Protein AF-A0A2P5K3Q6-F1 (afdb_monomer_lite)

Sequence (93 aa):
MKIVNDKIDIISTGLITIIIGLSVILFAYYISGFFTISDKVTVIQDKNSLIPGTIKSINIMLFGLLVAIIGFAIFLKNFINLSIDTLIQRLNH

Structure (mmCIF, N/CA/C/O backbone):
data_AF-A0A2P5K3Q6-F1
#
_entry.id   AF-A0A2P5K3Q6-F1
#
loop_
_atom_site.group_PDB
_atom_site.id
_atom_site.type_symbol
_atom_site.label_atom_id
_atom_site.label_alt_id
_atom_site.label_comp_id
_atom_site.label_asym_id
_atom_site.label_entity_id
_atom_site.label_seq_id
_atom_site.pdbx_PDB_ins_code
_atom_site.Cartn_x
_atom_site.Cartn_y
_atom_site.Cartn_z
_atom_site.occupancy
_atom_site.B_iso_or_equiv
_atom_site.auth_seq_id
_atom_site.auth_comp_id
_atom_site.auth_asym_id
_atom_site.auth_atom_id
_atom_site.pdbx_PDB_model_num
ATOM 1 N N . MET A 1 1 ? 2.469 2.776 -29.938 1.00 50.00 1 MET A N 1
ATOM 2 C CA . MET A 1 1 ? 1.972 3.755 -28.941 1.00 50.00 1 MET A CA 1
ATOM 3 C C . MET A 1 1 ? 1.333 3.094 -27.716 1.00 50.00 1 MET A C 1
ATOM 5 O O . MET A 1 1 ? 1.661 3.497 -26.614 1.00 50.00 1 MET A O 1
ATOM 9 N N . LYS A 1 2 ? 0.514 2.039 -27.874 1.00 45.66 2 LYS A N 1
ATOM 10 C CA . LYS A 1 2 ? -0.163 1.321 -26.768 1.00 45.66 2 LYS A CA 1
ATOM 11 C C . LYS A 1 2 ? 0.777 0.784 -25.665 1.00 45.66 2 LYS A C 1
ATOM 13 O O . LYS A 1 2 ? 0.564 1.058 -24.497 1.00 45.66 2 LYS A O 1
ATOM 18 N N . ILE A 1 3 ? 1.891 0.157 -26.059 1.00 54.91 3 ILE A N 1
ATOM 19 C CA . ILE A 1 3 ? 2.874 -0.463 -25.141 1.00 54.91 3 ILE A CA 1
ATOM 20 C C . ILE A 1 3 ? 3.549 0.557 -24.200 1.00 54.91 3 ILE A C 1
ATOM 22 O O . ILE A 1 3 ? 3.939 0.212 -23.089 1.00 54.91 3 ILE A O 1
ATOM 26 N N . VAL A 1 4 ? 3.703 1.815 -24.632 1.00 56.09 4 VAL A N 1
ATOM 27 C CA . VAL A 1 4 ? 4.304 2.878 -23.805 1.00 56.09 4 VAL A CA 1
ATOM 28 C C . VAL A 1 4 ? 3.304 3.366 -22.754 1.00 56.09 4 VAL A C 1
ATOM 30 O O . VAL A 1 4 ? 3.683 3.526 -21.597 1.00 56.09 4 VAL A O 1
ATOM 33 N N . ASN A 1 5 ? 2.029 3.517 -23.127 1.00 59.62 5 ASN A N 1
ATOM 34 C CA . ASN A 1 5 ? 0.968 3.878 -22.185 1.00 59.62 5 ASN A CA 1
ATOM 35 C C . ASN A 1 5 ? 0.745 2.785 -21.135 1.00 59.62 5 ASN A C 1
ATOM 37 O O . ASN A 1 5 ? 0.712 3.102 -19.952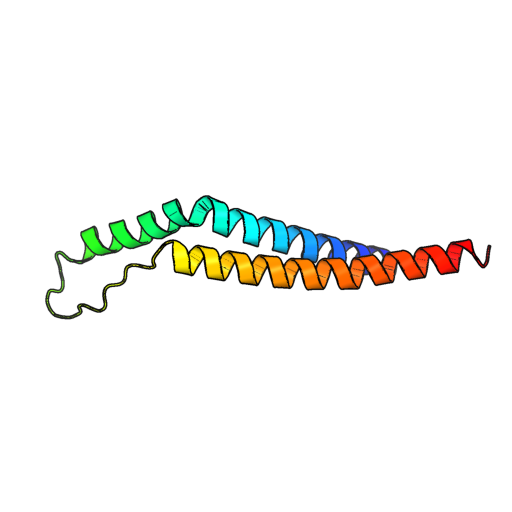 1.00 59.62 5 ASN A O 1
ATOM 41 N N . ASP A 1 6 ? 0.723 1.509 -21.535 1.00 60.91 6 ASP A N 1
ATOM 42 C CA . ASP A 1 6 ? 0.529 0.395 -20.596 1.00 60.91 6 ASP A CA 1
ATOM 43 C C . ASP A 1 6 ? 1.646 0.345 -19.527 1.00 60.91 6 ASP A C 1
ATOM 45 O O . ASP A 1 6 ? 1.391 0.072 -18.355 1.00 60.91 6 ASP A O 1
ATOM 49 N N . LYS A 1 7 ? 2.898 0.665 -19.895 1.00 61.12 7 LYS A N 1
ATOM 50 C CA . LYS A 1 7 ? 4.022 0.737 -18.940 1.00 61.12 7 LYS A CA 1
ATOM 51 C C . LYS A 1 7 ? 3.884 1.907 -17.957 1.00 61.12 7 LYS A C 1
ATOM 53 O O . LYS A 1 7 ? 4.202 1.749 -16.779 1.00 61.12 7 LYS A O 1
ATOM 58 N N . ILE A 1 8 ? 3.408 3.063 -18.422 1.00 63.81 8 ILE A N 1
ATOM 59 C CA . ILE A 1 8 ? 3.186 4.257 -17.588 1.00 63.81 8 ILE A CA 1
ATOM 60 C C . ILE A 1 8 ? 2.003 4.041 -16.630 1.00 63.81 8 ILE A C 1
ATOM 62 O O . ILE A 1 8 ? 2.087 4.409 -15.454 1.00 63.81 8 ILE A O 1
ATOM 66 N N . ASP A 1 9 ? 0.943 3.377 -17.089 1.00 71.38 9 ASP A N 1
ATOM 67 C CA . ASP A 1 9 ? -0.234 3.050 -16.279 1.00 71.38 9 ASP A CA 1
ATOM 68 C C . ASP A 1 9 ? 0.114 2.099 -15.129 1.00 71.38 9 ASP A C 1
ATOM 70 O O . ASP A 1 9 ? -0.351 2.280 -14.001 1.00 71.38 9 ASP A O 1
ATOM 74 N N . ILE A 1 10 ? 1.003 1.129 -15.357 1.00 72.88 10 ILE A N 1
ATOM 75 C CA . ILE A 1 10 ? 1.440 0.197 -14.309 1.00 72.88 10 ILE A CA 1
ATOM 76 C C . ILE A 1 10 ? 2.313 0.903 -13.253 1.00 72.88 10 ILE A C 1
ATOM 78 O O . ILE A 1 10 ? 2.157 0.646 -12.056 1.00 72.88 10 ILE A O 1
ATOM 82 N N . ILE A 1 11 ? 3.202 1.823 -13.651 1.00 75.81 11 ILE A N 1
ATOM 83 C CA . ILE A 1 11 ? 3.984 2.640 -12.698 1.00 75.81 11 ILE A CA 1
ATOM 84 C C . ILE A 1 11 ? 3.044 3.504 -11.851 1.00 75.81 11 ILE A C 1
ATOM 86 O O . ILE A 1 11 ? 3.166 3.547 -10.624 1.00 75.81 11 ILE A O 1
ATOM 90 N N . SER A 1 12 ? 2.067 4.138 -12.501 1.00 82.75 12 SER A N 1
ATOM 91 C CA . SER A 1 12 ? 1.050 4.963 -11.845 1.00 82.75 12 SER A CA 1
ATOM 92 C C . SER A 1 12 ? 0.188 4.139 -10.885 1.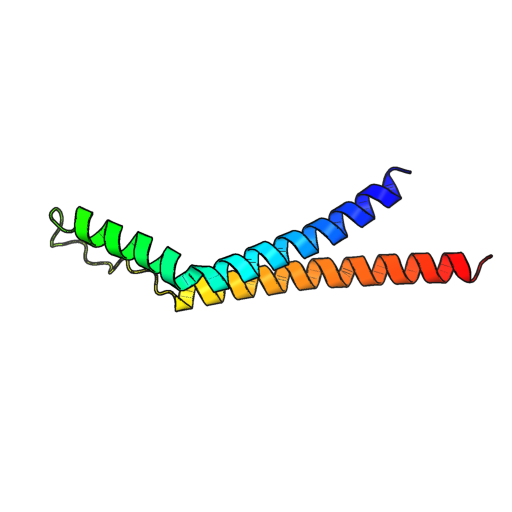00 82.75 12 SER A C 1
ATOM 94 O O . SER A 1 12 ? -0.095 4.582 -9.775 1.00 82.75 12 SER A O 1
ATOM 96 N N . THR A 1 13 ? -0.141 2.897 -11.246 1.00 86.69 13 THR A N 1
ATOM 97 C CA . THR A 1 13 ? -0.857 1.945 -10.381 1.00 86.69 13 THR A CA 1
ATOM 98 C C . THR A 1 13 ? -0.061 1.621 -9.110 1.00 86.69 13 TH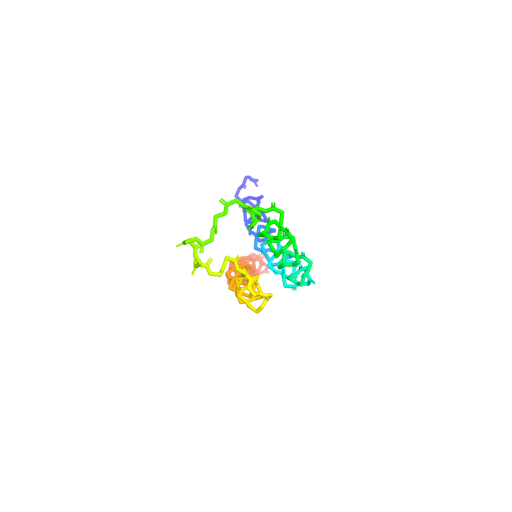R A C 1
ATOM 100 O O . THR A 1 13 ? -0.628 1.590 -8.015 1.00 86.69 13 THR A O 1
ATOM 103 N N . GLY A 1 14 ? 1.260 1.438 -9.224 1.00 87.62 14 GLY A N 1
ATOM 104 C CA . GLY A 1 14 ? 2.148 1.255 -8.071 1.00 87.62 14 GLY A CA 1
ATOM 105 C C . GLY A 1 14 ? 2.127 2.459 -7.125 1.00 87.62 14 GLY A C 1
ATOM 106 O O . GLY A 1 14 ? 1.920 2.292 -5.924 1.00 87.62 14 GLY A O 1
ATOM 107 N N . LEU A 1 15 ? 2.239 3.677 -7.667 1.00 90.12 15 LEU A N 1
ATOM 108 C CA . LEU A 1 15 ? 2.152 4.924 -6.892 1.00 90.12 15 LEU A CA 1
ATOM 109 C C . LEU A 1 15 ? 0.802 5.090 -6.188 1.00 90.12 15 LEU A C 1
ATOM 111 O O . LEU A 1 15 ? 0.765 5.391 -4.996 1.00 90.12 15 LEU A O 1
ATOM 115 N N . ILE A 1 16 ? -0.304 4.853 -6.896 1.00 93.19 16 ILE A N 1
ATOM 116 C CA . ILE A 1 16 ? -1.656 4.930 -6.327 1.00 93.19 16 ILE A CA 1
ATOM 117 C C . ILE A 1 16 ? -1.803 3.941 -5.164 1.00 93.19 16 ILE A C 1
ATOM 119 O O . ILE A 1 16 ? -2.315 4.300 -4.106 1.00 93.19 16 ILE A O 1
ATOM 123 N N . THR A 1 17 ? -1.291 2.720 -5.320 1.00 92.75 17 THR A N 1
ATOM 124 C CA . THR A 1 17 ? -1.328 1.693 -4.267 1.00 92.75 17 THR A CA 1
ATOM 125 C C . THR A 1 17 ? -0.546 2.126 -3.022 1.00 92.75 17 THR A C 1
ATOM 127 O O . THR A 1 17 ? -1.022 1.935 -1.902 1.00 92.75 17 THR A O 1
ATOM 130 N N . ILE A 1 18 ? 0.615 2.771 -3.194 1.00 94.25 18 ILE A N 1
ATOM 131 C CA . ILE A 1 18 ? 1.390 3.341 -2.078 1.00 94.25 18 ILE A CA 1
ATOM 132 C C . ILE A 1 18 ? 0.581 4.423 -1.357 1.00 94.25 18 ILE A C 1
ATOM 134 O O . ILE A 1 18 ? 0.484 4.398 -0.131 1.00 94.25 18 ILE A O 1
ATOM 138 N N . ILE A 1 19 ? -0.029 5.350 -2.104 1.00 94.69 19 ILE A N 1
ATOM 139 C CA . ILE A 1 19 ? -0.842 6.440 -1.542 1.00 94.69 19 ILE A CA 1
ATOM 140 C C . ILE A 1 19 ? -2.016 5.878 -0.733 1.00 94.69 19 ILE A C 1
ATOM 142 O O . ILE A 1 19 ? -2.280 6.350 0.375 1.00 94.69 19 ILE A O 1
ATOM 146 N N . ILE A 1 20 ? -2.693 4.848 -1.249 1.00 94.38 20 ILE A N 1
ATOM 147 C CA . ILE A 1 20 ? -3.768 4.151 -0.533 1.00 94.38 20 ILE A CA 1
ATOM 148 C C . ILE A 1 20 ? -3.232 3.537 0.766 1.00 94.38 20 ILE A C 1
ATOM 150 O O . ILE A 1 20 ? -3.800 3.791 1.826 1.00 94.38 20 ILE A O 1
ATOM 154 N N . GLY A 1 21 ? -2.123 2.791 0.718 1.00 93.44 21 GLY A N 1
ATOM 155 C CA . GLY A 1 21 ? -1.525 2.177 1.909 1.00 93.44 21 GLY A CA 1
ATOM 156 C C . GLY A 1 21 ? -1.153 3.203 2.986 1.00 93.44 21 GLY A C 1
ATOM 157 O O . GLY A 1 21 ? -1.517 3.042 4.150 1.00 93.44 21 GLY A O 1
ATOM 158 N N . LEU A 1 22 ? -0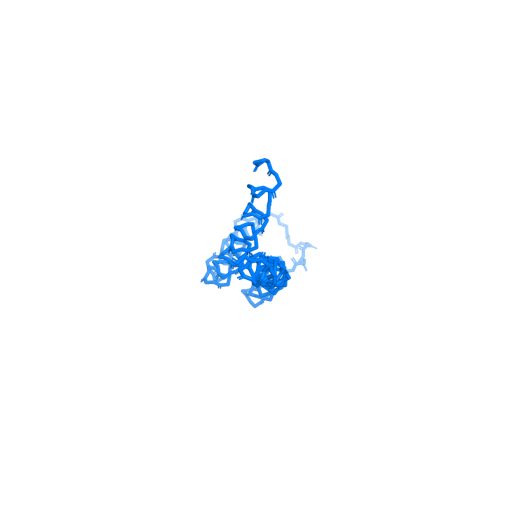.510 4.307 2.595 1.00 95.06 22 LEU A N 1
ATOM 159 C CA . LEU A 1 22 ? -0.152 5.398 3.508 1.00 95.06 22 LEU A CA 1
ATOM 160 C C . LEU A 1 22 ? -1.385 6.111 4.082 1.00 95.06 22 LEU A C 1
ATOM 162 O O . LEU A 1 22 ? -1.408 6.434 5.270 1.00 95.06 22 LEU A O 1
ATOM 166 N N . SER A 1 23 ? -2.427 6.311 3.272 1.00 94.38 23 SER A N 1
ATOM 167 C CA . SER A 1 23 ? -3.690 6.900 3.733 1.00 94.38 23 SER A CA 1
ATOM 168 C C . SER A 1 23 ? -4.360 6.007 4.776 1.00 94.38 23 SER A C 1
ATOM 170 O O . SER A 1 23 ? -4.800 6.492 5.814 1.00 94.38 23 SER A O 1
ATOM 172 N N . VAL A 1 24 ? -4.377 4.689 4.558 1.00 93.19 24 VAL A N 1
ATOM 173 C CA . VAL A 1 24 ? -4.910 3.724 5.531 1.00 93.19 24 VAL A CA 1
ATOM 174 C C . VAL A 1 24 ? -4.160 3.801 6.862 1.00 93.19 24 VAL A C 1
ATOM 176 O O . VAL A 1 24 ? -4.799 3.770 7.912 1.00 93.19 24 VAL A O 1
ATOM 179 N N . ILE A 1 25 ? -2.832 3.958 6.843 1.00 92.75 25 ILE A N 1
ATOM 180 C CA . ILE A 1 25 ? -2.037 4.149 8.067 1.00 92.75 25 ILE A CA 1
ATOM 181 C C . ILE A 1 25 ? -2.428 5.456 8.769 1.00 92.75 25 ILE A C 1
ATOM 183 O O . ILE A 1 25 ? -2.681 5.443 9.973 1.00 92.75 25 ILE A O 1
ATOM 187 N N . LEU A 1 26 ? -2.512 6.567 8.028 1.00 94.00 26 LEU A N 1
ATOM 188 C CA . LEU A 1 26 ? -2.846 7.886 8.577 1.00 94.00 26 LEU A CA 1
ATOM 189 C C . LEU A 1 26 ? -4.231 7.896 9.240 1.00 94.00 26 LEU A C 1
ATOM 191 O O . LEU A 1 26 ? -4.411 8.467 10.315 1.00 94.00 26 LEU A O 1
ATOM 195 N N . PHE A 1 27 ? -5.205 7.228 8.620 1.00 91.88 27 PHE A N 1
ATOM 196 C CA . PHE A 1 27 ? -6.581 7.164 9.107 1.00 91.88 27 PHE A CA 1
ATOM 197 C C . PHE A 1 27 ? -6.868 5.961 10.014 1.00 91.88 27 PHE A C 1
ATOM 199 O O . PHE A 1 27 ? -7.998 5.816 10.480 1.00 91.88 27 PHE A O 1
ATOM 206 N N . ALA A 1 28 ? -5.875 5.127 10.335 1.00 88.56 28 ALA A N 1
ATOM 207 C CA . ALA A 1 28 ? -6.072 3.880 11.076 1.00 88.56 28 ALA A CA 1
ATOM 208 C C . ALA A 1 28 ? -6.797 4.068 12.418 1.00 88.56 28 ALA A C 1
ATOM 210 O O . ALA A 1 28 ? -7.635 3.246 12.791 1.00 88.56 28 ALA A O 1
ATOM 211 N N . TYR A 1 29 ? -6.515 5.166 13.127 1.00 84.75 29 TYR A N 1
ATOM 212 C CA . TYR A 1 29 ? -7.193 5.505 14.380 1.00 84.75 29 TYR A CA 1
ATOM 213 C C . TYR A 1 29 ? -8.688 5.795 14.179 1.00 84.75 29 TYR A C 1
ATOM 215 O O . TYR A 1 29 ? -9.525 5.264 14.906 1.00 84.75 29 TYR A O 1
ATOM 223 N N . TYR A 1 30 ? -9.035 6.583 13.159 1.00 85.50 30 TYR A N 1
ATOM 224 C CA . TYR A 1 30 ? -10.425 6.917 12.838 1.00 85.50 30 TYR A CA 1
ATOM 225 C C . TYR A 1 30 ? -11.203 5.695 12.346 1.00 85.50 30 TYR A C 1
ATOM 227 O O . TYR A 1 30 ? -12.340 5.478 12.761 1.00 85.50 30 TYR A O 1
ATOM 235 N N . ILE A 1 31 ? -10.566 4.859 11.520 1.00 82.69 31 ILE A N 1
ATOM 236 C CA . ILE A 1 31 ? -11.148 3.606 11.029 1.00 82.69 31 ILE A CA 1
ATOM 237 C C . ILE A 1 31 ? -11.423 2.665 12.211 1.00 82.69 31 ILE A C 1
ATOM 239 O O . ILE A 1 31 ? -12.533 2.158 12.343 1.00 82.69 31 ILE A O 1
ATOM 243 N N . SER A 1 32 ? -10.460 2.487 13.123 1.00 82.12 32 SER A N 1
ATOM 244 C CA . SER A 1 32 ? -10.645 1.688 14.345 1.00 82.12 32 SER A CA 1
ATOM 245 C C . SER A 1 32 ? -11.784 2.221 15.227 1.00 82.12 32 SER A C 1
ATOM 247 O O . SER A 1 32 ? -12.593 1.445 15.747 1.00 82.12 32 SER A O 1
ATOM 249 N N . GLY A 1 33 ? -11.901 3.547 15.349 1.00 73.12 33 GLY A N 1
ATOM 250 C CA . GLY A 1 33 ? -12.992 4.206 16.066 1.00 73.12 33 GLY A CA 1
ATOM 251 C C . GLY A 1 33 ? -14.375 3.900 15.483 1.00 73.12 33 GLY A C 1
ATOM 252 O O . GLY A 1 33 ? -15.308 3.661 16.246 1.00 73.12 33 GLY A O 1
ATOM 253 N N . PHE A 1 34 ? -14.504 3.824 14.155 1.00 75.88 34 PHE A N 1
ATOM 254 C CA . PHE A 1 34 ? -15.764 3.485 13.481 1.00 75.88 34 PHE A CA 1
ATOM 255 C C . PHE A 1 34 ? -16.259 2.077 13.849 1.00 75.88 34 PHE A C 1
ATOM 257 O O . PHE A 1 34 ? -17.415 1.904 14.238 1.00 75.88 34 PHE A O 1
ATOM 264 N N . PHE A 1 35 ? -15.368 1.082 13.820 1.00 69.25 35 PHE A N 1
ATOM 265 C CA . PHE A 1 35 ? -15.704 -0.292 14.214 1.00 69.25 35 PHE A CA 1
ATOM 266 C C . PHE A 1 35 ? -16.019 -0.404 15.713 1.00 69.25 35 PHE A C 1
ATOM 268 O O . PHE A 1 35 ? -16.959 -1.089 16.102 1.00 69.25 35 PHE A O 1
ATOM 275 N N . THR A 1 36 ? -15.308 0.351 16.555 1.00 62.78 36 THR A N 1
ATOM 276 C CA . THR A 1 36 ? -15.541 0.372 18.011 1.00 62.78 36 THR A CA 1
ATOM 277 C C . THR A 1 36 ? -16.901 0.981 18.388 1.00 62.78 36 THR A C 1
ATOM 279 O O . THR A 1 36 ? -17.528 0.555 19.358 1.00 62.78 36 THR A O 1
ATOM 282 N N . ILE A 1 37 ? -17.371 1.995 17.653 1.00 59.56 37 ILE A N 1
ATOM 283 C CA . ILE A 1 37 ? -18.688 2.614 17.879 1.00 59.56 37 ILE A CA 1
ATOM 284 C C . ILE A 1 37 ? -19.810 1.680 17.415 1.00 59.56 37 ILE A C 1
ATOM 286 O O . ILE A 1 37 ? -20.818 1.570 18.112 1.00 59.56 37 ILE A O 1
ATOM 290 N N . SER A 1 38 ? -19.615 0.980 16.292 1.00 55.81 38 SER A N 1
ATOM 291 C CA . SER A 1 38 ? -20.569 -0.017 15.791 1.00 55.81 38 SER A CA 1
ATOM 292 C C . SER A 1 38 ? -20.870 -1.078 16.849 1.00 55.81 38 SER A C 1
ATOM 294 O O . SER A 1 38 ? -22.039 -1.334 17.123 1.00 55.81 38 SER A O 1
ATOM 296 N N . ASP A 1 39 ? -19.837 -1.603 17.516 1.00 53.44 39 ASP A N 1
ATOM 297 C CA . ASP A 1 39 ? -20.001 -2.578 18.599 1.00 53.44 39 ASP A CA 1
ATOM 298 C C . ASP A 1 39 ? -20.798 -2.003 19.779 1.00 53.44 39 ASP A C 1
ATOM 300 O O . ASP A 1 39 ? -21.658 -2.669 20.336 1.00 53.44 39 ASP A O 1
ATOM 304 N N . LYS A 1 40 ? -20.607 -0.737 20.165 1.00 53.97 40 LYS A N 1
ATOM 305 C CA . LYS A 1 40 ? -21.375 -0.156 21.286 1.00 53.97 40 LYS A CA 1
ATOM 306 C C . LYS A 1 40 ? -22.866 0.009 20.983 1.00 53.97 40 LYS A C 1
ATOM 308 O O . LYS A 1 40 ? -23.672 -0.037 21.909 1.00 53.97 40 LYS A O 1
ATOM 313 N N . VAL A 1 41 ? -23.227 0.205 19.716 1.00 56.53 41 VAL A N 1
ATOM 314 C CA . VAL A 1 41 ? -24.627 0.317 19.282 1.00 56.53 41 VAL A CA 1
ATOM 315 C C . VAL A 1 41 ? -25.273 -1.069 19.151 1.00 56.53 41 VAL A C 1
ATOM 317 O O . VAL A 1 41 ? -26.454 -1.216 19.457 1.00 56.53 41 VAL A O 1
ATOM 320 N N . THR A 1 42 ? -24.511 -2.104 18.779 1.00 51.62 42 THR A N 1
ATOM 321 C CA . THR A 1 42 ? -25.007 -3.486 18.636 1.00 51.62 42 THR A CA 1
ATOM 322 C C . THR A 1 42 ? -24.945 -4.320 19.925 1.00 51.62 42 THR A C 1
ATOM 324 O O . THR A 1 42 ? -25.743 -5.240 20.091 1.00 51.62 42 THR A O 1
ATOM 327 N N . VAL A 1 43 ? -24.085 -3.985 20.895 1.00 50.22 43 VAL A N 1
ATOM 328 C CA . VAL A 1 43 ? -23.907 -4.731 22.167 1.00 50.22 43 VAL A CA 1
ATOM 329 C C . VAL A 1 43 ? -25.078 -4.562 23.154 1.00 50.22 43 VAL A C 1
ATOM 331 O O . VAL A 1 43 ? -25.144 -5.257 24.167 1.00 50.22 43 VAL A O 1
ATOM 334 N N . ILE A 1 44 ? -26.085 -3.736 22.846 1.00 52.12 44 ILE A N 1
ATOM 335 C CA . ILE A 1 44 ? -27.363 -3.779 23.582 1.00 52.12 44 ILE A CA 1
ATOM 336 C C . ILE A 1 44 ? -28.126 -5.096 23.297 1.00 52.12 44 ILE A C 1
ATOM 338 O O . ILE A 1 44 ? -29.006 -5.455 24.077 1.00 52.12 44 ILE A O 1
ATOM 342 N N . GLN A 1 45 ? -27.773 -5.864 22.252 1.00 50.44 45 GLN A N 1
ATOM 343 C CA . GLN A 1 45 ? -28.549 -7.039 21.830 1.00 50.44 45 GLN A CA 1
ATOM 344 C C . GLN A 1 45 ? -27.941 -8.429 22.042 1.00 50.44 45 GLN A C 1
ATOM 346 O O . GLN A 1 45 ? -28.708 -9.383 21.954 1.00 50.44 45 GLN A O 1
ATOM 351 N N . ASP A 1 46 ? -26.662 -8.614 22.383 1.00 48.47 46 ASP A N 1
ATOM 352 C CA . ASP A 1 46 ? -26.167 -9.989 22.563 1.00 48.47 46 ASP A CA 1
ATOM 353 C C . ASP A 1 46 ? -25.034 -10.114 23.588 1.00 48.47 46 ASP A C 1
ATOM 355 O O . ASP A 1 46 ? -23.868 -9.818 23.330 1.00 48.47 46 ASP A O 1
ATOM 359 N N . LYS A 1 47 ? -25.393 -10.554 24.799 1.00 48.38 47 LYS A N 1
ATOM 360 C CA . LYS A 1 47 ? -24.467 -10.743 25.926 1.00 48.38 47 LYS A CA 1
ATOM 361 C C . LYS A 1 47 ? -23.639 -12.033 25.839 1.00 48.38 47 LYS A C 1
ATOM 363 O O . LYS A 1 47 ? -22.770 -12.215 26.687 1.00 48.38 47 LYS A O 1
ATOM 368 N N . ASN A 1 48 ? -23.857 -12.896 24.839 1.00 48.88 48 ASN A N 1
ATOM 369 C CA . ASN A 1 48 ? -23.221 -14.220 24.786 1.00 48.88 48 ASN A CA 1
ATOM 370 C C . ASN A 1 48 ? -22.262 -14.438 23.600 1.00 48.88 48 ASN A C 1
ATOM 372 O O . ASN A 1 48 ? -21.617 -15.482 23.540 1.00 48.88 48 ASN A O 1
ATOM 376 N N . SER A 1 49 ? -22.091 -13.462 22.702 1.00 44.22 49 SER A N 1
ATOM 377 C CA . SER A 1 49 ? -21.159 -13.545 21.563 1.00 44.22 49 SER A CA 1
ATOM 378 C C . SER A 1 49 ? -20.002 -12.544 21.697 1.00 44.22 49 SER A C 1
ATOM 380 O O . SER A 1 49 ? -19.778 -11.689 20.842 1.00 44.22 49 SER A O 1
ATOM 382 N N . LEU A 1 50 ? -19.244 -12.628 22.793 1.00 48.28 50 LEU A N 1
ATOM 383 C CA . LEU A 1 50 ? -18.038 -11.821 23.012 1.00 48.28 50 LEU A CA 1
ATOM 384 C C . LEU A 1 50 ? -16.841 -12.394 22.234 1.00 48.28 50 LEU A C 1
ATOM 386 O O . LEU A 1 50 ? -15.867 -12.868 22.813 1.00 48.28 50 LEU A O 1
ATOM 390 N N . ILE A 1 51 ? -16.887 -12.303 20.905 1.00 50.25 51 ILE A N 1
ATOM 391 C CA . ILE A 1 51 ? -15.654 -12.047 20.157 1.00 50.25 51 ILE A CA 1
ATOM 392 C C . ILE A 1 51 ? -15.504 -10.528 20.231 1.00 50.25 51 ILE A C 1
ATOM 394 O O . ILE A 1 51 ? -16.349 -9.836 19.667 1.00 50.25 51 ILE A O 1
ATOM 398 N N . PRO A 1 52 ? -14.521 -9.967 20.955 1.00 47.66 52 PRO A N 1
ATOM 399 C CA . PRO A 1 52 ? -14.357 -8.523 20.992 1.00 47.66 52 PRO A CA 1
ATOM 400 C C . PRO A 1 52 ? -13.983 -8.060 19.577 1.00 47.66 52 PRO A C 1
ATOM 402 O O . PRO A 1 52 ? -12.828 -8.163 19.168 1.00 47.66 52 PRO A O 1
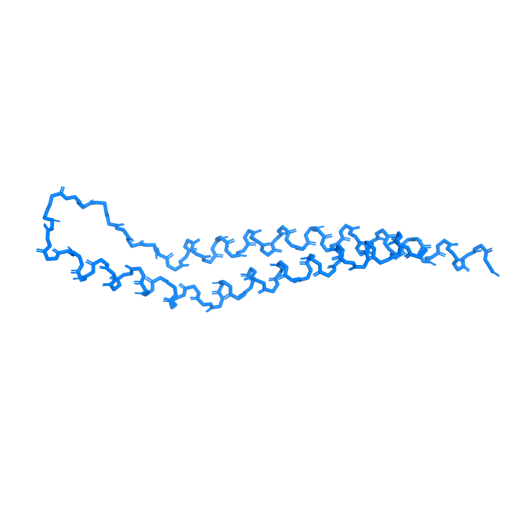ATOM 405 N N . GLY A 1 53 ? -14.975 -7.577 18.822 1.00 54.16 53 GLY A N 1
ATOM 406 C CA . GLY A 1 53 ? -14.897 -7.120 17.428 1.00 54.16 53 GLY A CA 1
ATOM 407 C C . GLY A 1 53 ? -14.095 -5.832 17.239 1.00 54.16 53 GLY A C 1
ATOM 408 O O . GLY A 1 53 ? -14.201 -5.149 16.224 1.00 54.16 53 GLY A O 1
ATOM 409 N N . THR A 1 54 ? -13.244 -5.487 18.205 1.00 59.91 54 THR A N 1
ATOM 410 C CA . THR A 1 54 ? -12.447 -4.271 18.179 1.00 59.91 54 THR A CA 1
ATOM 411 C C . THR A 1 54 ? -11.224 -4.484 17.294 1.00 59.91 54 THR A C 1
ATOM 413 O O . THR A 1 54 ? -10.171 -4.950 17.740 1.00 59.91 54 THR A O 1
ATOM 416 N N . ILE A 1 55 ? -11.341 -4.116 16.018 1.00 67.00 55 ILE A N 1
ATOM 417 C CA . ILE A 1 55 ? -10.179 -3.997 15.138 1.00 67.00 55 ILE A CA 1
ATOM 418 C C . ILE A 1 55 ? -9.295 -2.878 15.696 1.00 67.00 55 ILE A C 1
ATOM 420 O O . ILE A 1 55 ? -9.599 -1.694 15.552 1.00 67.00 55 ILE A O 1
ATOM 424 N N . LYS A 1 56 ? -8.196 -3.251 16.357 1.00 78.81 56 LYS A N 1
ATOM 425 C CA . LYS A 1 56 ? -7.228 -2.295 16.905 1.00 78.81 56 LYS A CA 1
ATOM 426 C C . LYS A 1 56 ? -6.577 -1.500 15.774 1.00 78.81 56 LYS A C 1
ATOM 428 O O . LYS A 1 56 ? -6.188 -2.086 14.762 1.00 78.81 56 LYS A O 1
ATOM 433 N N . SER A 1 57 ? -6.345 -0.205 15.989 1.00 82.56 57 SER A N 1
ATOM 434 C CA . SER A 1 57 ? -5.650 0.672 15.033 1.00 82.56 57 SER A CA 1
ATOM 435 C C . SER A 1 57 ? -4.325 0.080 14.552 1.00 82.56 57 SER A C 1
ATOM 437 O O . SER A 1 57 ? -4.011 0.174 13.372 1.00 82.56 57 SER A O 1
ATOM 439 N N . ILE A 1 58 ? -3.589 -0.616 15.429 1.00 84.94 58 ILE A N 1
ATOM 440 C CA . ILE A 1 58 ? -2.321 -1.269 15.075 1.00 84.94 58 ILE A CA 1
ATOM 441 C C . ILE A 1 58 ? -2.477 -2.323 13.968 1.00 84.94 58 ILE A C 1
ATOM 443 O O . ILE A 1 58 ? -1.635 -2.399 13.080 1.00 84.94 58 ILE A O 1
ATOM 447 N N . ASN A 1 59 ? -3.574 -3.086 13.957 1.00 87.06 59 ASN A N 1
ATOM 448 C CA . ASN A 1 59 ? -3.820 -4.097 12.926 1.00 87.06 59 ASN A CA 1
ATOM 449 C C . ASN A 1 59 ? -4.111 -3.435 11.570 1.00 87.06 59 ASN A C 1
ATOM 451 O O . ASN A 1 59 ? -3.659 -3.917 10.535 1.00 87.06 59 ASN A O 1
ATOM 455 N N . ILE A 1 60 ? -4.816 -2.300 11.579 1.00 87.62 60 ILE A N 1
ATOM 456 C CA . ILE A 1 60 ? -5.109 -1.511 10.374 1.00 87.62 60 ILE A CA 1
ATOM 457 C C . ILE A 1 60 ? -3.830 -0.851 9.847 1.00 87.62 60 ILE A C 1
ATOM 459 O O . ILE A 1 60 ? -3.591 -0.850 8.642 1.00 87.62 60 ILE A O 1
ATOM 463 N N . MET A 1 61 ? -2.970 -0.351 10.740 1.00 88.81 61 MET A N 1
ATOM 464 C CA . MET A 1 61 ? -1.657 0.184 10.368 1.00 88.81 61 MET A CA 1
ATOM 465 C C . MET A 1 61 ? -0.771 -0.891 9.732 1.00 88.81 61 MET A C 1
ATOM 467 O O . MET A 1 61 ? -0.153 -0.630 8.705 1.00 88.81 61 MET A O 1
ATOM 471 N N . LEU A 1 62 ? -0.735 -2.105 10.297 1.00 93.25 62 LEU A N 1
ATOM 472 C CA . LEU A 1 62 ? 0.005 -3.233 9.719 1.00 93.25 62 LEU A CA 1
ATOM 473 C C . LEU A 1 62 ? -0.522 -3.603 8.329 1.00 93.25 62 LEU A C 1
ATOM 475 O O . LEU A 1 62 ? 0.269 -3.822 7.413 1.00 93.25 62 LEU A O 1
ATOM 479 N N . PHE A 1 63 ? -1.842 -3.615 8.143 1.00 92.19 63 PHE A N 1
ATOM 480 C CA . PHE A 1 63 ? -2.444 -3.824 6.828 1.00 92.19 63 PHE A CA 1
ATOM 481 C C . PHE A 1 63 ? -2.037 -2.727 5.832 1.00 92.19 63 PHE A C 1
ATOM 483 O O . PHE A 1 63 ? -1.559 -3.035 4.741 1.00 92.19 63 PHE A O 1
ATOM 490 N N . GLY A 1 64 ? -2.152 -1.452 6.216 1.00 92.81 64 GLY A N 1
ATOM 491 C CA . GLY A 1 64 ? -1.731 -0.327 5.378 1.00 92.81 64 GLY A CA 1
ATOM 492 C C . GLY A 1 64 ? -0.242 -0.377 5.014 1.00 92.81 64 GLY A C 1
ATOM 493 O O . GLY A 1 64 ? 0.121 -0.096 3.872 1.00 92.81 64 GLY A O 1
ATOM 494 N N . LEU A 1 65 ? 0.614 -0.821 5.942 1.00 95.94 65 LEU A N 1
ATOM 495 C CA . LEU A 1 65 ? 2.042 -1.028 5.698 1.00 95.94 65 LEU A CA 1
ATOM 496 C C . LEU A 1 65 ? 2.286 -2.117 4.647 1.00 95.94 65 LEU A C 1
ATOM 498 O O . LEU A 1 65 ? 3.071 -1.906 3.726 1.00 95.94 65 LEU A O 1
ATOM 502 N N . LEU A 1 66 ? 1.595 -3.257 4.743 1.00 96.44 66 LEU A N 1
ATOM 503 C CA . LEU A 1 66 ? 1.698 -4.326 3.745 1.00 96.44 66 LEU A CA 1
ATOM 504 C C . LEU A 1 66 ? 1.256 -3.846 2.357 1.00 96.44 66 LEU A C 1
ATOM 506 O O . LEU A 1 66 ? 1.948 -4.102 1.372 1.00 96.44 66 LEU A O 1
ATOM 510 N N . VAL A 1 67 ? 0.152 -3.097 2.278 1.00 94.75 67 VAL A N 1
ATOM 511 C CA . VAL A 1 67 ? -0.329 -2.495 1.022 1.00 94.75 67 VAL A CA 1
ATOM 512 C C . VAL A 1 67 ? 0.713 -1.537 0.439 1.00 94.75 67 VAL A C 1
ATOM 514 O O . VAL A 1 67 ? 1.013 -1.610 -0.753 1.00 94.75 67 VAL A O 1
ATOM 517 N N . ALA A 1 68 ? 1.319 -0.685 1.270 1.00 94.25 68 ALA A N 1
ATOM 518 C CA . ALA A 1 68 ? 2.362 0.236 0.832 1.00 94.25 68 ALA A CA 1
ATOM 519 C C . ALA A 1 68 ? 3.611 -0.501 0.316 1.00 94.25 68 ALA A C 1
ATOM 521 O O . ALA A 1 68 ? 4.154 -0.117 -0.719 1.00 94.25 68 ALA A O 1
ATOM 522 N N . ILE A 1 69 ? 4.034 -1.588 0.974 1.00 95.75 69 ILE A N 1
ATOM 523 C CA . ILE A 1 69 ? 5.164 -2.425 0.531 1.00 95.75 69 ILE A CA 1
ATOM 524 C C . ILE A 1 69 ? 4.877 -3.057 -0.836 1.00 95.75 69 ILE A C 1
ATOM 526 O O . ILE A 1 69 ? 5.735 -3.027 -1.719 1.00 95.75 69 ILE A O 1
ATOM 530 N N . ILE A 1 70 ? 3.670 -3.593 -1.042 1.00 93.81 70 ILE A N 1
ATOM 531 C CA . ILE A 1 70 ? 3.265 -4.178 -2.330 1.00 93.81 70 ILE A CA 1
ATOM 532 C C . ILE A 1 70 ? 3.270 -3.106 -3.426 1.00 93.81 70 ILE A C 1
ATOM 534 O O . ILE A 1 70 ? 3.858 -3.314 -4.489 1.00 93.81 70 ILE A O 1
ATOM 538 N N . GLY A 1 71 ? 2.673 -1.941 -3.156 1.00 91.31 71 GLY A N 1
ATOM 539 C CA . GLY A 1 71 ? 2.680 -0.810 -4.083 1.00 91.31 71 GLY A CA 1
ATOM 540 C C . GLY A 1 71 ? 4.098 -0.359 -4.436 1.00 91.31 71 GLY A C 1
ATOM 541 O O . GLY A 1 71 ? 4.403 -0.139 -5.608 1.00 91.31 71 GLY A O 1
ATOM 542 N N . PHE A 1 72 ? 4.991 -0.311 -3.445 1.00 92.62 72 PHE A N 1
ATOM 543 C CA . PHE A 1 72 ? 6.396 0.038 -3.637 1.00 92.62 72 PHE A CA 1
ATOM 544 C C . PHE A 1 72 ? 7.140 -0.985 -4.495 1.00 92.62 72 PHE A C 1
ATOM 546 O O . PHE A 1 72 ? 7.862 -0.597 -5.410 1.00 92.62 72 PHE A O 1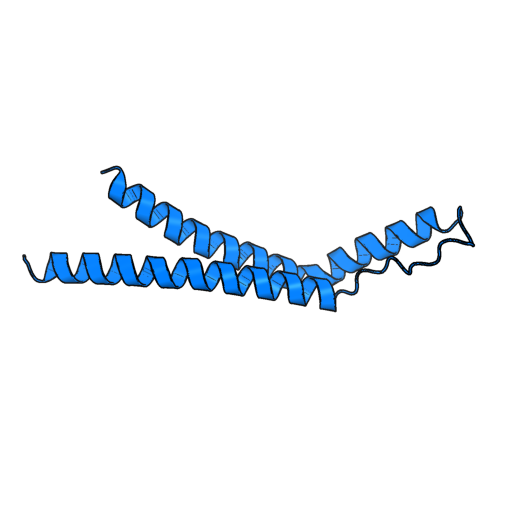
ATOM 553 N N . ALA A 1 73 ? 6.931 -2.284 -4.270 1.00 91.88 73 ALA A N 1
ATOM 554 C CA . ALA A 1 73 ? 7.542 -3.333 -5.083 1.00 91.88 73 ALA A CA 1
ATOM 555 C C . ALA A 1 73 ? 7.098 -3.255 -6.555 1.00 91.88 73 ALA A C 1
ATOM 557 O O . ALA A 1 73 ? 7.926 -3.364 -7.463 1.00 91.88 73 ALA A O 1
ATOM 558 N N . ILE A 1 74 ? 5.802 -3.016 -6.797 1.00 88.94 74 ILE A N 1
ATOM 559 C CA . ILE A 1 74 ? 5.255 -2.813 -8.146 1.00 88.94 74 ILE A CA 1
ATOM 560 C C . ILE A 1 74 ? 5.866 -1.559 -8.771 1.00 88.94 74 ILE A C 1
ATOM 562 O O . ILE A 1 74 ? 6.373 -1.621 -9.891 1.00 88.94 74 ILE A O 1
ATOM 566 N N . PHE A 1 75 ? 5.861 -0.433 -8.060 1.00 89.56 75 PHE A N 1
ATOM 567 C CA . PHE A 1 75 ? 6.433 0.816 -8.552 1.00 89.56 75 PHE A CA 1
ATOM 568 C C . PHE A 1 75 ? 7.910 0.650 -8.922 1.00 89.56 75 PHE A C 1
ATOM 570 O O . PHE A 1 75 ? 8.294 0.951 -10.049 1.00 89.56 75 PHE A O 1
ATOM 577 N N . LEU A 1 76 ? 8.721 0.102 -8.014 1.00 89.25 76 LEU A N 1
ATOM 578 C CA . LEU A 1 76 ? 10.162 -0.030 -8.189 1.00 89.25 76 LEU A CA 1
ATOM 579 C C . LEU A 1 76 ? 10.511 -0.925 -9.383 1.00 89.25 76 LEU A C 1
ATOM 581 O O . LEU A 1 76 ? 11.319 -0.534 -10.223 1.00 89.25 76 LEU A O 1
ATOM 585 N N . LYS A 1 77 ? 9.860 -2.091 -9.506 1.00 87.00 77 LYS A N 1
ATOM 586 C CA . LYS A 1 77 ? 10.067 -3.005 -10.640 1.00 87.00 77 LYS A CA 1
ATOM 587 C C . LYS A 1 77 ? 9.816 -2.301 -11.974 1.00 87.00 77 LYS A C 1
ATOM 589 O O . LYS A 1 77 ? 10.614 -2.414 -12.901 1.00 87.00 77 LYS A O 1
ATOM 594 N N . ASN A 1 78 ? 8.701 -1.584 -12.079 1.00 83.69 78 ASN A N 1
ATOM 595 C CA . ASN A 1 78 ? 8.307 -0.961 -13.339 1.00 83.69 78 ASN A CA 1
ATOM 596 C C . ASN A 1 78 ? 9.108 0.312 -13.635 1.00 83.69 78 ASN A C 1
ATOM 598 O O . ASN A 1 78 ? 9.457 0.554 -14.789 1.00 83.69 78 ASN A O 1
ATOM 602 N N . PHE A 1 79 ? 9.475 1.074 -12.605 1.00 83.69 79 PHE A N 1
ATOM 603 C CA . PHE A 1 79 ? 10.343 2.239 -12.731 1.00 83.69 79 PHE A CA 1
ATOM 604 C C . PHE A 1 79 ? 11.749 1.859 -13.217 1.00 83.69 79 PHE A C 1
ATOM 606 O O . PHE A 1 79 ? 12.281 2.507 -14.120 1.00 83.69 79 PHE A O 1
ATOM 613 N N . ILE A 1 80 ? 12.332 0.782 -12.676 1.00 85.06 80 ILE A N 1
ATOM 614 C CA . ILE A 1 80 ? 13.631 0.259 -13.126 1.00 85.06 80 ILE A CA 1
ATOM 615 C C . ILE A 1 80 ? 13.556 -0.166 -14.595 1.00 85.06 80 ILE A C 1
ATOM 617 O O . ILE A 1 80 ? 14.394 0.253 -15.390 1.00 85.06 80 ILE A O 1
ATOM 621 N N . ASN A 1 81 ? 12.531 -0.936 -14.975 1.00 81.94 81 ASN A N 1
ATOM 622 C CA . ASN A 1 81 ? 12.362 -1.390 -16.357 1.00 81.94 81 ASN A CA 1
ATOM 623 C C . ASN A 1 81 ? 12.243 -0.216 -17.339 1.00 81.94 81 ASN A C 1
ATOM 625 O O . ASN A 1 81 ? 12.925 -0.200 -18.360 1.00 81.94 81 ASN A O 1
ATOM 629 N N . LEU A 1 82 ? 11.432 0.797 -17.010 1.00 80.94 82 LEU A N 1
ATOM 630 C CA . LEU A 1 82 ? 11.299 1.993 -17.844 1.00 80.94 82 LEU A CA 1
ATOM 631 C C . LEU A 1 82 ? 12.622 2.766 -17.949 1.00 80.94 82 LEU A C 1
ATOM 633 O O . LEU A 1 82 ? 12.981 3.242 -19.026 1.00 80.94 82 LEU A O 1
ATOM 637 N N . SER A 1 83 ? 13.356 2.879 -16.842 1.00 80.44 83 SER A N 1
ATOM 638 C CA . SER A 1 83 ? 14.641 3.583 -16.806 1.00 80.44 83 SER A CA 1
ATOM 639 C C . SER A 1 83 ? 15.687 2.896 -17.688 1.00 80.44 83 SER A C 1
ATOM 641 O O . SER A 1 83 ? 16.385 3.573 -18.441 1.00 80.44 83 SER A O 1
ATOM 643 N N . ILE A 1 84 ? 15.761 1.561 -17.648 1.00 83.69 84 ILE A N 1
ATOM 644 C CA . ILE A 1 84 ? 16.669 0.763 -18.486 1.00 83.69 84 ILE A CA 1
ATOM 645 C C . ILE A 1 84 ? 16.300 0.891 -19.967 1.00 83.69 84 ILE A C 1
ATOM 647 O O . ILE A 1 84 ? 17.178 1.174 -20.782 1.00 83.69 84 ILE A O 1
ATOM 651 N N . ASP A 1 85 ? 15.017 0.750 -20.314 1.00 80.31 85 ASP A N 1
ATOM 652 C CA . ASP A 1 85 ? 14.544 0.896 -21.697 1.00 80.31 85 ASP A CA 1
ATOM 653 C C . ASP A 1 85 ? 14.918 2.274 -22.270 1.00 80.31 85 ASP A C 1
ATOM 655 O O . ASP A 1 85 ? 15.423 2.386 -23.389 1.00 80.31 85 ASP A O 1
ATOM 659 N N . THR A 1 86 ? 14.730 3.328 -21.470 1.00 80.19 86 THR A N 1
ATOM 660 C CA . THR A 1 86 ? 15.057 4.708 -21.857 1.00 80.19 86 THR A CA 1
ATOM 661 C C . THR A 1 86 ? 16.565 4.905 -22.030 1.00 80.19 86 THR A C 1
ATOM 663 O O . THR A 1 86 ? 17.000 5.604 -22.947 1.00 80.19 86 THR A O 1
ATOM 666 N N . LEU A 1 87 ? 17.377 4.289 -21.165 1.00 78.94 87 LEU A N 1
ATOM 667 C CA . LEU A 1 87 ? 18.835 4.357 -21.239 1.00 78.94 87 LEU A CA 1
ATOM 668 C C . LEU A 1 87 ? 19.362 3.669 -22.505 1.00 78.94 87 LEU A C 1
ATOM 670 O O . LEU A 1 87 ? 20.172 4.256 -23.217 1.00 78.94 87 LEU A O 1
ATOM 674 N N . ILE A 1 88 ? 18.869 2.466 -22.816 1.00 78.00 88 ILE A N 1
ATOM 675 C CA . ILE A 1 88 ? 19.247 1.724 -24.030 1.00 78.00 88 ILE A CA 1
ATOM 676 C C . ILE A 1 88 ? 18.862 2.517 -25.281 1.00 78.00 88 ILE A C 1
ATOM 678 O O . ILE A 1 88 ? 19.658 2.628 -26.212 1.00 78.00 88 ILE A O 1
ATOM 682 N N . GLN A 1 89 ? 17.670 3.119 -25.296 1.00 77.19 89 GLN A N 1
ATOM 683 C CA . GLN A 1 89 ? 17.224 3.936 -26.423 1.00 77.19 89 GLN A CA 1
ATOM 684 C C . GLN A 1 89 ? 18.125 5.159 -26.652 1.00 77.19 89 GLN A C 1
ATOM 686 O O . GLN A 1 89 ? 18.373 5.513 -27.800 1.00 77.19 89 GLN A O 1
ATOM 691 N N . ARG A 1 90 ? 18.637 5.785 -25.583 1.00 77.81 90 ARG A N 1
ATOM 692 C CA . ARG A 1 90 ? 19.591 6.904 -25.680 1.00 77.81 90 ARG A CA 1
ATOM 693 C C . ARG A 1 90 ? 21.007 6.486 -26.074 1.00 77.81 90 ARG A C 1
ATOM 695 O O . ARG A 1 90 ? 21.742 7.327 -26.561 1.00 77.81 90 ARG A O 1
ATOM 702 N N . LEU A 1 91 ? 21.402 5.240 -25.817 1.00 78.81 91 LEU A N 1
ATOM 703 C CA . LEU A 1 91 ? 22.728 4.712 -26.166 1.00 78.81 91 LEU A CA 1
ATOM 704 C C . LEU A 1 91 ? 22.820 4.246 -27.625 1.00 78.81 91 LEU A C 1
ATOM 706 O O . LEU A 1 91 ? 23.901 4.258 -28.202 1.00 78.81 91 LEU A O 1
ATOM 710 N N . ASN A 1 92 ? 21.694 3.829 -28.206 1.00 70.69 92 ASN A N 1
ATOM 711 C CA . ASN A 1 92 ? 21.599 3.375 -29.596 1.00 70.69 92 ASN A CA 1
ATOM 712 C C . ASN A 1 92 ? 21.304 4.510 -30.596 1.00 70.69 92 ASN A C 1
ATOM 714 O O . ASN A 1 92 ? 21.026 4.225 -31.763 1.00 70.69 92 ASN A O 1
ATOM 718 N N . HIS A 1 93 ? 21.313 5.766 -30.146 1.00 53.12 93 HIS A N 1
ATOM 719 C CA . HIS A 1 93 ? 20.997 6.955 -30.935 1.00 53.12 93 HIS A CA 1
ATOM 720 C C . HIS A 1 93 ? 22.123 7.986 -30.829 1.00 53.12 93 HIS A C 1
ATOM 722 O O . HIS A 1 93 ? 22.263 8.775 -31.793 1.00 53.12 93 HIS A O 1
#

Secondary structure (DSSP, 8-state):
-HHHHHHHHHHHHHHHHHHHHHHHHHHHHHHHHHHHHHHHHHTTS-SS--------HHHHHHHHHHHHHHHHHHHHHHHHHHHHHHHHHHH--

pLDDT: mean 76.27, std 16.4, range [44.22, 96.44]

Foldseek 3Di:
DVVVVVLVVQLVQLVVLLVQLVVQLVCLVVVLVVQQVVCVVCVVPDPPPPPPSRPHSVNSNVVSVVSNVVSNVSNVVSVVVVVVVVVVVVVVD

Radius of gyration: 21.14 Å; chains: 1; bounding box: 51×22×57 Å